Protein AF-A0AAE3SCS1-F1 (afdb_monomer_lite)

Secondary structure (DSSP, 8-state):
-----------------SS------TT-EEEETTEEEEEEEETTEEEEEE---SSS-HHHHHHHHHHHHHHHHS-----

Radius of gyration: 17.71 Å; chains: 1; bounding box: 56×28×44 Å

Foldseek 3Di:
DDDDPPPPPPPPPVQLQAAAADQAPQQHWDDFPNWTWGWHQDPVGIDIDTPDPPPDDPVVVVVSSQNVRCHHRSHRDDD

Structure (mmCIF, N/CA/C/O backbone):
data_AF-A0AAE3SCS1-F1
#
_entry.id  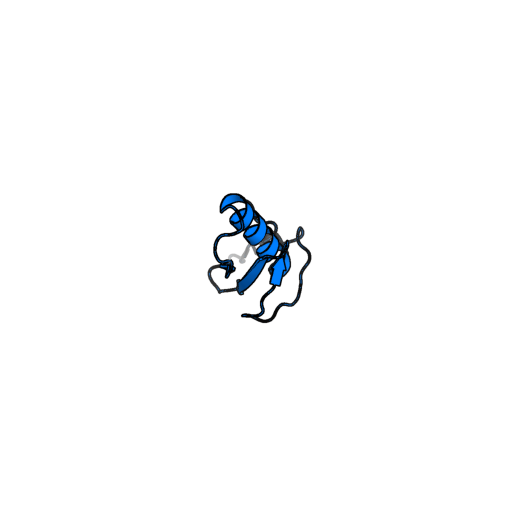 AF-A0AAE3SCS1-F1
#
loop_
_atom_site.group_PDB
_atom_site.id
_atom_site.type_symbol
_atom_site.label_atom_id
_atom_site.label_alt_id
_atom_site.label_comp_id
_atom_site.label_asym_id
_atom_site.label_entity_id
_atom_site.label_seq_id
_atom_site.pdbx_PDB_ins_code
_atom_site.Cartn_x
_atom_site.Cartn_y
_atom_site.Cartn_z
_atom_site.occupancy
_atom_site.B_iso_or_equiv
_atom_site.auth_seq_id
_atom_site.auth_comp_id
_atom_site.auth_asym_id
_atom_site.auth_atom_id
_atom_site.pdbx_PDB_model_num
ATOM 1 N N . MET A 1 1 ? -40.941 15.963 33.087 1.00 39.97 1 MET A N 1
ATOM 2 C CA . MET A 1 1 ? -40.246 14.676 32.859 1.00 39.97 1 MET A CA 1
ATOM 3 C C . MET A 1 1 ? -40.255 14.403 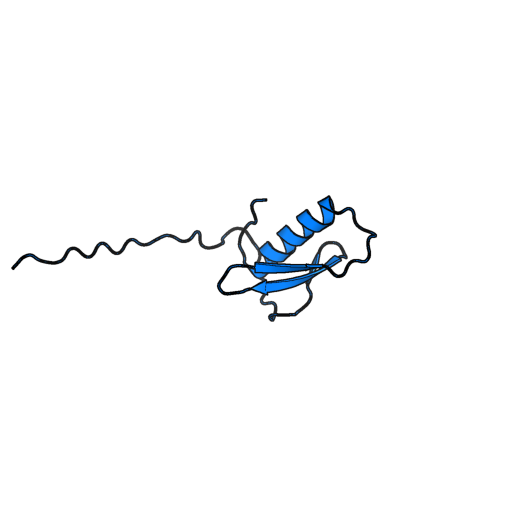31.359 1.00 39.97 1 MET A C 1
ATOM 5 O O . MET A 1 1 ? -41.251 13.898 30.861 1.00 39.97 1 MET A O 1
ATOM 9 N N . LEU A 1 2 ? -39.227 14.829 30.618 1.00 41.25 2 LEU A N 1
ATOM 10 C CA . LEU A 1 2 ? -39.168 14.631 29.165 1.00 41.25 2 LEU A CA 1
ATOM 11 C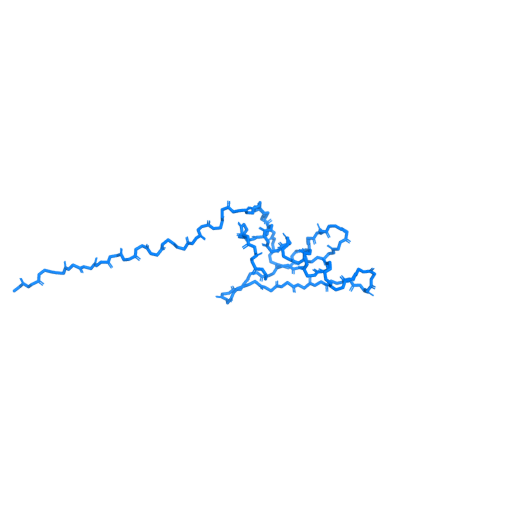 C . LEU A 1 2 ? -38.208 13.472 28.876 1.00 41.25 2 LEU A C 1
ATOM 13 O O . LEU A 1 2 ? -37.030 13.537 29.216 1.00 41.25 2 LEU A O 1
ATOM 17 N N . ARG A 1 3 ? -38.772 12.375 28.365 1.00 43.53 3 ARG A N 1
ATOM 18 C CA . ARG A 1 3 ? -38.091 11.109 28.091 1.00 43.53 3 ARG A CA 1
ATOM 19 C C . ARG A 1 3 ? -37.051 11.282 26.987 1.00 43.53 3 ARG A C 1
ATOM 21 O O . ARG A 1 3 ? -37.359 11.796 25.917 1.00 43.53 3 ARG A O 1
ATOM 28 N N . SER A 1 4 ? -35.850 10.789 27.268 1.00 59.41 4 SER A N 1
ATOM 29 C CA . SER A 1 4 ? -34.748 10.606 26.334 1.00 59.41 4 SER A CA 1
ATOM 30 C C . SER A 1 4 ? -35.188 9.884 25.060 1.00 59.41 4 SER A C 1
ATOM 32 O O . SER A 1 4 ? -35.747 8.791 25.129 1.00 59.41 4 SER A O 1
ATOM 34 N N . ALA A 1 5 ? -34.841 10.446 23.907 1.00 52.75 5 ALA A N 1
ATOM 35 C CA . ALA A 1 5 ? -34.661 9.694 22.673 1.00 52.75 5 ALA A CA 1
ATOM 36 C C . ALA A 1 5 ? -33.171 9.769 22.327 1.00 52.75 5 ALA A C 1
ATOM 38 O O . ALA A 1 5 ? -32.712 10.685 21.649 1.00 52.75 5 ALA A O 1
ATOM 39 N N . PHE A 1 6 ? -32.394 8.843 22.890 1.00 54.94 6 PHE A N 1
ATOM 40 C CA . PHE A 1 6 ? -30.993 8.658 22.528 1.00 54.94 6 PHE A CA 1
ATOM 41 C C . PHE A 1 6 ? -30.989 7.921 21.183 1.00 54.94 6 PHE A C 1
ATOM 43 O O . PHE A 1 6 ? -31.138 6.701 21.137 1.00 54.94 6 PHE A O 1
ATOM 50 N N . LEU A 1 7 ? -30.934 8.673 20.080 1.00 51.78 7 LEU A N 1
ATOM 51 C CA . LEU A 1 7 ? -30.730 8.112 18.747 1.00 51.78 7 LEU A CA 1
ATOM 52 C C . LEU A 1 7 ? -29.350 7.450 18.727 1.00 51.78 7 LEU A C 1
ATOM 54 O O . LEU A 1 7 ? -28.323 8.119 18.628 1.00 51.78 7 LEU A O 1
ATOM 58 N N . VAL A 1 8 ? -29.332 6.124 18.833 1.00 57.09 8 VAL A N 1
ATOM 59 C CA . VAL A 1 8 ? -28.157 5.319 18.508 1.00 57.09 8 VAL A CA 1
ATOM 60 C C . VAL A 1 8 ? -27.988 5.416 16.995 1.00 57.09 8 VAL A C 1
ATOM 62 O O . VAL A 1 8 ? -28.598 4.666 16.238 1.00 57.09 8 VAL A O 1
ATOM 65 N N . ALA A 1 9 ? -27.209 6.397 16.544 1.00 50.66 9 ALA A N 1
ATOM 66 C CA . ALA A 1 9 ? -26.723 6.443 15.178 1.00 50.66 9 ALA A CA 1
ATOM 67 C C . ALA A 1 9 ? -25.776 5.251 14.995 1.00 50.66 9 ALA A C 1
ATOM 69 O O . ALA A 1 9 ? -24.588 5.326 15.304 1.00 50.66 9 ALA A O 1
ATOM 70 N N . THR A 1 10 ? -26.314 4.121 14.537 1.00 50.28 10 THR A N 1
ATOM 71 C CA . THR A 1 10 ? -25.529 3.034 13.956 1.00 50.28 10 THR A CA 1
ATOM 72 C C . THR A 1 10 ? -24.844 3.589 12.717 1.00 50.28 10 THR A C 1
ATOM 74 O O . THR A 1 10 ? -25.375 3.517 11.611 1.00 50.28 10 THR A O 1
ATOM 77 N N . PHE A 1 11 ? -23.668 4.186 12.909 1.00 44.94 11 PHE A N 1
ATOM 78 C CA . PHE A 1 11 ? -22.700 4.347 11.841 1.00 44.94 11 PHE A CA 1
ATOM 79 C C . PHE A 1 11 ? -22.370 2.938 11.367 1.00 44.94 11 PHE A C 1
ATOM 81 O O . PHE A 1 11 ? -21.598 2.215 11.997 1.00 44.94 11 PHE A O 1
ATOM 88 N N . THR A 1 12 ? -22.997 2.530 10.268 1.00 46.16 12 THR A N 1
ATOM 89 C CA . THR A 1 12 ? -22.499 1.459 9.420 1.00 46.16 12 THR A CA 1
ATOM 90 C C . THR A 1 12 ? -21.154 1.937 8.892 1.00 46.16 12 THR A C 1
ATOM 92 O O . THR A 1 12 ? -21.058 2.504 7.805 1.00 46.16 12 THR A O 1
ATOM 95 N N . LEU A 1 13 ? -20.108 1.777 9.708 1.00 51.16 13 LEU A N 1
ATOM 96 C CA . LEU A 1 13 ? -18.749 1.677 9.204 1.00 51.16 13 LEU A CA 1
ATOM 97 C C . LEU A 1 13 ? -18.851 0.654 8.075 1.00 51.16 13 LEU A C 1
ATOM 99 O O . LEU A 1 13 ? -19.395 -0.423 8.343 1.00 51.16 13 LEU A O 1
ATOM 103 N N . PRO A 1 14 ? -18.469 0.981 6.829 1.00 49.09 14 PRO A N 1
ATOM 104 C CA . PRO A 1 14 ? -18.447 -0.012 5.772 1.00 49.09 14 PRO A CA 1
ATOM 105 C C . PRO A 1 14 ? -17.609 -1.165 6.309 1.00 49.09 14 PRO A C 1
ATOM 107 O O . PRO A 1 14 ? -16.396 -1.043 6.467 1.00 49.09 14 PRO A O 1
ATOM 110 N N . ALA A 1 15 ? -18.284 -2.243 6.707 1.00 53.28 15 ALA A N 1
ATOM 111 C CA . ALA A 1 15 ? -17.627 -3.466 7.087 1.00 53.28 15 ALA A CA 1
ATOM 112 C C . ALA A 1 15 ? -16.910 -3.866 5.813 1.00 53.28 15 ALA A C 1
ATOM 114 O O . ALA A 1 15 ? -17.550 -4.125 4.792 1.00 53.28 15 ALA A O 1
ATOM 115 N N . CYS A 1 16 ? -15.595 -3.731 5.855 1.00 60.97 16 CYS A N 1
ATOM 116 C CA . CYS A 1 16 ? -14.679 -4.051 4.791 1.00 60.97 16 CYS A CA 1
ATOM 117 C C . CYS A 1 16 ? -15.036 -5.426 4.223 1.00 60.97 16 CYS A C 1
ATOM 119 O O . CYS A 1 16 ? -14.766 -6.454 4.832 1.00 60.97 16 CYS A O 1
ATOM 121 N N . SER A 1 17 ? -15.780 -5.412 3.119 1.00 54.72 17 SER A N 1
ATOM 122 C CA . SER A 1 17 ? -16.506 -6.565 2.569 1.00 54.72 17 SER A CA 1
ATOM 123 C C . SER A 1 17 ? -15.997 -6.935 1.179 1.00 54.72 17 SER A C 1
ATOM 125 O O . SER A 1 17 ? -16.613 -7.742 0.490 1.00 54.72 17 SER A O 1
ATOM 127 N N . GLY A 1 18 ? -14.870 -6.347 0.764 1.00 54.03 18 GLY A N 1
ATOM 128 C CA . GLY A 1 18 ? -14.323 -6.499 -0.582 1.00 54.03 18 GLY A CA 1
ATOM 129 C C . GLY A 1 18 ? -13.022 -7.299 -0.672 1.00 54.03 18 GLY A C 1
ATOM 130 O O . GLY A 1 18 ? -12.685 -7.749 -1.762 1.00 54.03 18 GLY A O 1
ATOM 131 N N . GLY A 1 19 ? -12.291 -7.497 0.432 1.00 57.03 19 GLY A N 1
ATOM 132 C CA . GLY A 1 19 ? -10.960 -8.118 0.430 1.00 57.03 19 GLY A CA 1
ATOM 133 C C . GLY A 1 19 ? -10.888 -9.448 1.183 1.00 57.03 19 GLY A C 1
ATOM 134 O O . GLY A 1 19 ? -11.564 -9.652 2.190 1.00 57.03 19 GLY A O 1
ATOM 135 N N . ALA A 1 20 ? -10.029 -10.360 0.718 1.00 57.12 20 ALA A N 1
ATOM 136 C CA . ALA A 1 20 ? -9.714 -11.596 1.433 1.00 57.12 20 ALA A CA 1
ATOM 137 C C . ALA A 1 20 ? -8.895 -11.281 2.695 1.00 57.12 20 ALA A C 1
ATOM 139 O O . ALA A 1 20 ? -7.780 -10.796 2.574 1.00 57.12 20 ALA A O 1
ATOM 140 N N . LEU A 1 21 ? -9.411 -11.575 3.889 1.00 56.34 21 LEU A N 1
ATOM 141 C CA . LEU A 1 21 ? -8.680 -11.385 5.145 1.00 56.34 21 LEU A CA 1
ATOM 142 C C . LEU A 1 21 ? -7.676 -12.520 5.364 1.00 56.34 21 LEU A C 1
ATOM 144 O O . LEU A 1 21 ? -8.048 -13.673 5.574 1.00 56.34 21 LEU A O 1
ATOM 148 N N . THR A 1 22 ? -6.395 -12.178 5.370 1.00 61.94 22 THR A N 1
ATOM 149 C CA . THR A 1 22 ? -5.320 -13.041 5.860 1.00 61.94 22 THR A CA 1
ATOM 150 C C . THR A 1 22 ? -4.915 -12.559 7.249 1.00 61.94 22 THR A C 1
ATOM 152 O O . THR A 1 22 ? -4.545 -11.399 7.422 1.00 61.94 22 THR A O 1
ATOM 155 N N . ASN A 1 23 ? -5.032 -13.434 8.255 1.00 59.03 23 ASN A N 1
ATOM 156 C CA . ASN A 1 23 ? -4.548 -13.164 9.611 1.00 59.03 23 ASN A CA 1
ATOM 157 C C . ASN A 1 23 ? -3.019 -13.126 9.573 1.00 59.03 23 ASN A C 1
ATOM 159 O O . ASN A 1 23 ? -2.364 -14.160 9.668 1.00 59.03 23 ASN A O 1
ATOM 163 N N . ILE A 1 24 ? -2.481 -11.932 9.369 1.00 62.75 24 ILE A N 1
ATOM 164 C CA . ILE A 1 24 ? -1.050 -11.667 9.274 1.00 62.75 24 ILE A CA 1
ATOM 165 C C . ILE A 1 24 ? -0.643 -10.998 10.575 1.00 62.75 24 ILE A C 1
ATOM 167 O O . ILE A 1 24 ? -1.259 -10.013 10.999 1.00 62.75 24 ILE A O 1
ATOM 171 N N . MET A 1 25 ? 0.374 -11.538 11.237 1.00 58.88 25 MET A N 1
ATOM 172 C CA . MET A 1 25 ? 0.878 -10.926 12.458 1.00 58.88 25 MET A CA 1
ATOM 173 C C . MET A 1 25 ? 1.451 -9.536 12.143 1.00 58.88 25 MET A C 1
ATOM 175 O O . MET A 1 25 ? 2.093 -9.348 11.109 1.00 58.88 25 MET A O 1
ATOM 179 N N . PRO A 1 26 ? 1.271 -8.530 13.016 1.00 61.00 26 PRO A N 1
ATOM 180 C CA . PRO A 1 26 ? 1.882 -7.223 12.806 1.00 61.00 26 PRO A CA 1
ATOM 181 C C . PRO A 1 26 ? 3.402 -7.346 12.622 1.00 61.00 26 PRO A C 1
ATOM 183 O O . PRO A 1 26 ? 4.105 -7.778 13.533 1.00 61.00 26 PRO A O 1
ATOM 186 N N . GLY A 1 27 ? 3.911 -6.945 11.454 1.00 63.81 27 GLY A N 1
ATOM 187 C CA . GLY A 1 27 ? 5.335 -7.071 11.113 1.00 63.81 27 GLY A CA 1
ATOM 188 C C . GLY A 1 27 ? 5.691 -8.285 10.248 1.00 63.81 27 GLY A C 1
ATOM 189 O O . GLY A 1 27 ? 6.825 -8.378 9.787 1.00 63.81 27 GLY A O 1
ATOM 190 N N . GLU A 1 28 ? 4.745 -9.182 9.986 1.00 73.50 28 GLU A N 1
ATOM 191 C CA . GLU A 1 28 ? 4.917 -10.291 9.052 1.00 73.50 28 GLU A CA 1
ATOM 192 C C . GLU A 1 28 ? 4.864 -9.790 7.599 1.00 73.50 28 GLU A C 1
ATOM 194 O O . GLU A 1 28 ? 4.103 -8.881 7.246 1.00 73.50 28 GLU A O 1
ATOM 199 N N . ALA A 1 29 ? 5.742 -10.347 6.763 1.00 80.50 29 ALA A N 1
ATOM 200 C CA . ALA A 1 29 ? 5.884 -9.948 5.371 1.00 80.50 29 ALA A CA 1
ATOM 201 C C . ALA A 1 29 ? 4.920 -10.736 4.476 1.00 80.50 29 ALA A C 1
ATOM 203 O O . ALA A 1 29 ? 4.829 -11.958 4.551 1.00 80.50 29 ALA A O 1
ATOM 204 N N . ILE A 1 30 ? 4.254 -10.029 3.571 1.00 83.19 30 ILE A N 1
ATOM 205 C CA . ILE A 1 30 ? 3.319 -10.577 2.593 1.00 83.19 30 ILE A CA 1
ATOM 206 C C . ILE A 1 30 ? 3.931 -10.400 1.219 1.00 83.19 30 ILE A C 1
ATOM 208 O O . ILE A 1 30 ? 4.369 -9.307 0.859 1.00 83.19 30 ILE A O 1
ATOM 212 N N . THR A 1 31 ? 3.916 -11.455 0.416 1.00 86.25 31 THR A N 1
ATOM 213 C CA . THR A 1 31 ? 4.360 -11.364 -0.972 1.00 86.25 31 THR A CA 1
ATOM 214 C C . THR A 1 31 ? 3.172 -11.126 -1.900 1.00 86.25 31 THR A C 1
ATOM 216 O O . THR A 1 31 ? 2.239 -11.928 -1.968 1.00 86.25 31 THR A O 1
ATOM 219 N N . VAL A 1 32 ? 3.221 -10.033 -2.658 1.00 85.50 32 VAL A N 1
ATOM 220 C CA . VAL A 1 32 ? 2.263 -9.709 -3.723 1.00 85.50 32 VAL A CA 1
ATOM 221 C C . VAL A 1 32 ? 3.038 -9.559 -5.024 1.00 85.50 32 VAL A C 1
ATOM 223 O O . VAL A 1 32 ? 3.920 -8.713 -5.123 1.00 85.50 32 VAL A O 1
ATOM 226 N N . ASN A 1 33 ? 2.730 -10.393 -6.021 1.00 85.56 33 ASN A N 1
ATOM 227 C CA . ASN A 1 33 ? 3.384 -10.365 -7.338 1.00 85.56 33 ASN A CA 1
ATOM 228 C C . ASN A 1 33 ? 4.928 -10.410 -7.268 1.00 85.56 33 ASN A C 1
ATOM 230 O O . ASN A 1 33 ? 5.615 -9.749 -8.040 1.00 85.56 33 ASN A O 1
ATOM 234 N N . GLY A 1 34 ? 5.480 -11.166 -6.312 1.00 84.06 34 GLY A N 1
ATOM 235 C CA . GLY A 1 34 ? 6.928 -11.278 -6.091 1.00 84.06 34 GLY A CA 1
ATOM 236 C C . GLY A 1 34 ? 7.559 -10.139 -5.279 1.00 84.06 34 GLY A C 1
ATOM 237 O O . GLY A 1 34 ? 8.753 -10.194 -5.007 1.00 84.06 34 GLY A O 1
ATOM 238 N N . ASN A 1 35 ? 6.774 -9.146 -4.854 1.00 86.31 35 ASN A N 1
ATOM 239 C CA . ASN A 1 35 ? 7.214 -8.035 -4.013 1.00 86.31 35 ASN A CA 1
ATOM 240 C C . ASN A 1 35 ? 6.814 -8.280 -2.554 1.00 86.31 35 ASN A C 1
ATOM 242 O O . ASN A 1 35 ? 5.650 -8.569 -2.275 1.00 86.31 35 ASN A O 1
ATOM 246 N N . ALA A 1 36 ? 7.766 -8.162 -1.628 1.00 87.25 36 ALA A N 1
ATOM 247 C CA . ALA A 1 36 ? 7.505 -8.300 -0.198 1.00 87.25 36 ALA A CA 1
ATOM 248 C C . ALA A 1 36 ? 7.064 -6.963 0.416 1.00 87.25 36 ALA A C 1
ATOM 250 O O . ALA A 1 36 ? 7.726 -5.936 0.237 1.00 87.25 36 ALA A O 1
ATOM 251 N N . PHE A 1 37 ? 5.965 -7.002 1.168 1.00 87.31 37 PHE A N 1
ATOM 252 C CA . PHE A 1 37 ? 5.406 -5.866 1.889 1.00 87.31 37 PHE A CA 1
ATOM 253 C C . PHE A 1 37 ? 5.164 -6.223 3.347 1.00 87.31 37 PHE A C 1
ATOM 255 O O . PHE A 1 37 ? 4.595 -7.270 3.639 1.00 87.31 37 PHE A O 1
ATOM 262 N N . THR A 1 38 ? 5.508 -5.323 4.259 1.00 87.56 38 THR A N 1
ATOM 263 C CA . THR A 1 38 ? 4.999 -5.374 5.631 1.00 87.56 38 THR A CA 1
ATOM 264 C C . THR A 1 38 ? 3.800 -4.464 5.741 1.00 87.56 38 THR A C 1
ATOM 266 O O . THR A 1 38 ? 3.857 -3.303 5.329 1.00 87.56 38 THR A O 1
ATOM 269 N N . VAL A 1 39 ? 2.732 -4.964 6.348 1.00 82.38 39 VAL A N 1
ATOM 270 C CA . VAL A 1 39 ? 1.534 -4.173 6.610 1.00 82.38 39 VAL A CA 1
ATOM 271 C C . VAL A 1 39 ? 1.318 -4.108 8.114 1.00 82.38 39 VAL A C 1
ATOM 273 O O . VAL A 1 39 ? 1.271 -5.125 8.801 1.00 82.38 39 VAL A O 1
ATOM 276 N N . LYS A 1 40 ? 1.208 -2.890 8.641 1.00 81.31 40 LYS A N 1
ATOM 277 C CA . LYS A 1 40 ? 0.986 -2.629 10.062 1.00 81.31 40 LYS A CA 1
ATOM 278 C C . LYS A 1 40 ? -0.296 -1.833 10.233 1.00 81.31 40 LYS A C 1
ATOM 280 O O . LYS A 1 40 ? -0.370 -0.676 9.825 1.00 81.31 40 LYS A O 1
ATOM 285 N N . GLN A 1 41 ? -1.290 -2.440 10.873 1.00 75.19 41 GLN A N 1
ATOM 286 C CA . GLN A 1 41 ? -2.462 -1.706 11.336 1.00 75.19 41 GLN A CA 1
ATOM 287 C C . GLN A 1 41 ? -2.097 -0.875 12.571 1.00 75.19 41 GLN A C 1
ATOM 289 O O . GLN A 1 41 ? -1.405 -1.328 13.484 1.00 75.19 41 GLN A O 1
ATOM 294 N N . THR A 1 42 ? -2.554 0.367 12.586 1.00 73.94 42 THR A N 1
ATOM 295 C CA . THR A 1 42 ? -2.404 1.318 13.685 1.00 73.94 42 THR A CA 1
ATOM 296 C C . THR A 1 42 ? -3.767 1.928 13.993 1.00 73.94 42 THR A C 1
ATOM 298 O O . THR A 1 42 ? -4.666 1.906 13.155 1.00 73.94 42 THR A O 1
ATOM 301 N N . ALA A 1 43 ? -3.913 2.566 15.156 1.00 72.50 43 ALA A N 1
ATOM 302 C CA . ALA A 1 43 ? -5.140 3.291 15.502 1.00 72.50 43 ALA A CA 1
ATOM 303 C C . ALA A 1 43 ? -5.494 4.428 14.516 1.00 72.50 43 ALA A C 1
ATOM 305 O O . ALA A 1 43 ? -6.604 4.947 14.549 1.00 72.50 43 ALA A O 1
ATOM 306 N N . ARG A 1 44 ? -4.552 4.835 13.654 1.00 74.31 44 ARG A N 1
ATOM 307 C CA . ARG A 1 44 ? -4.717 5.904 12.660 1.00 74.31 44 ARG A CA 1
ATOM 308 C C . ARG A 1 44 ? -4.903 5.397 11.229 1.00 74.31 44 ARG A C 1
ATOM 310 O O . ARG A 1 44 ? -5.033 6.215 10.326 1.00 74.31 44 ARG A O 1
ATOM 317 N N . GLY A 1 45 ? -4.890 4.083 11.013 1.00 73.56 45 GLY A N 1
ATOM 318 C CA . GLY A 1 45 ? -4.956 3.474 9.686 1.00 73.56 45 GLY A CA 1
ATOM 319 C C . GLY A 1 45 ? -3.841 2.461 9.456 1.00 73.56 45 GLY A C 1
ATOM 320 O O . GLY A 1 45 ? -3.290 1.893 10.400 1.00 73.56 45 GLY A O 1
ATOM 321 N N . VAL A 1 46 ? -3.502 2.228 8.194 1.00 77.00 46 VAL A N 1
ATOM 322 C CA . VAL A 1 46 ? -2.601 1.151 7.771 1.00 77.00 46 VAL A CA 1
ATOM 323 C C . VAL A 1 46 ? -1.302 1.747 7.248 1.00 77.00 46 VAL A C 1
ATOM 325 O O . VAL A 1 46 ? -1.316 2.628 6.394 1.00 77.00 46 VAL A O 1
ATOM 328 N N . THR A 1 47 ? -0.169 1.267 7.750 1.00 82.31 47 THR A N 1
ATOM 329 C CA . THR A 1 47 ? 1.155 1.583 7.207 1.00 82.31 47 THR A CA 1
ATOM 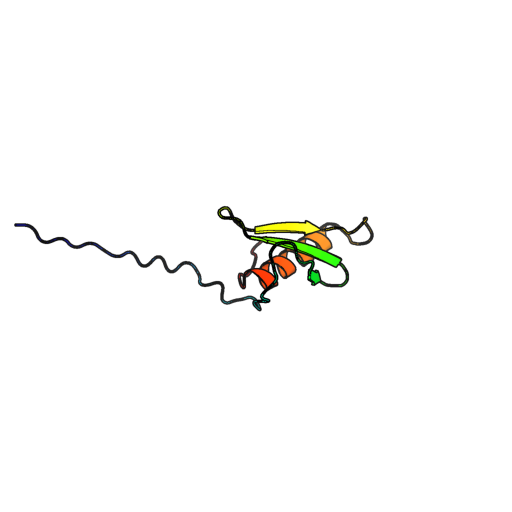330 C C . THR A 1 47 ? 1.646 0.407 6.380 1.00 82.31 47 THR A C 1
ATOM 332 O O . THR A 1 47 ? 1.584 -0.733 6.838 1.00 82.31 47 THR A O 1
ATOM 335 N N . ILE A 1 48 ? 2.143 0.687 5.177 1.00 84.00 48 ILE A N 1
ATOM 336 C CA . ILE A 1 48 ? 2.670 -0.315 4.252 1.00 84.00 48 ILE A CA 1
ATOM 337 C C . ILE A 1 48 ? 4.127 0.029 3.977 1.00 84.00 48 ILE A C 1
ATOM 339 O O . ILE A 1 48 ? 4.440 1.170 3.640 1.00 84.00 48 ILE A O 1
ATOM 343 N N . GLN A 1 49 ? 5.011 -0.951 4.116 1.00 87.00 49 GLN A N 1
ATOM 344 C CA . GLN A 1 49 ? 6.429 -0.807 3.817 1.00 87.00 49 GLN A CA 1
ATOM 345 C C . GLN A 1 49 ? 6.826 -1.830 2.759 1.00 87.00 49 GLN A C 1
ATOM 347 O O . GLN A 1 49 ? 6.553 -3.016 2.911 1.00 87.00 49 GLN A O 1
ATOM 352 N N . ASN A 1 50 ? 7.455 -1.366 1.684 1.00 83.56 50 ASN A N 1
ATOM 353 C CA . ASN A 1 50 ? 8.014 -2.210 0.636 1.00 83.56 50 ASN A CA 1
ATOM 354 C C . ASN A 1 50 ? 9.542 -2.280 0.802 1.00 83.56 50 ASN A C 1
ATOM 356 O O . ASN A 1 50 ? 10.166 -1.270 1.124 1.00 83.56 50 ASN A O 1
ATOM 360 N N . PHE A 1 51 ? 10.126 -3.460 0.588 1.00 79.56 51 PHE A N 1
ATOM 361 C CA . PHE A 1 51 ? 11.582 -3.679 0.655 1.00 79.56 51 PHE A CA 1
ATOM 362 C C . PHE A 1 51 ? 12.215 -3.959 -0.711 1.00 79.56 51 PHE A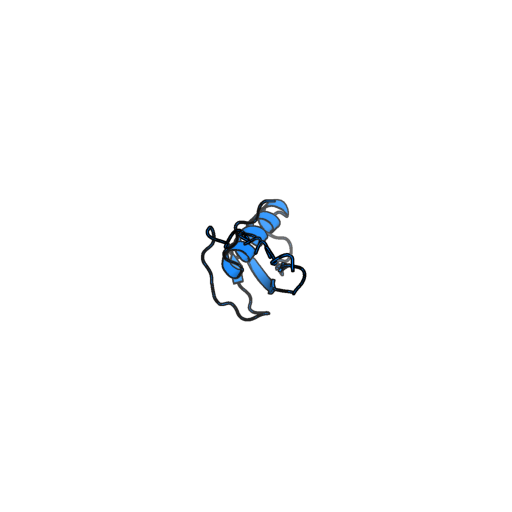 C 1
ATOM 364 O O . PHE A 1 51 ? 13.322 -4.490 -0.791 1.00 79.56 51 PHE A O 1
ATOM 371 N N . GLU A 1 52 ? 11.503 -3.669 -1.796 1.00 78.88 52 GLU A N 1
ATOM 372 C CA . GLU A 1 52 ? 12.022 -3.876 -3.135 1.00 78.88 52 GLU A CA 1
ATOM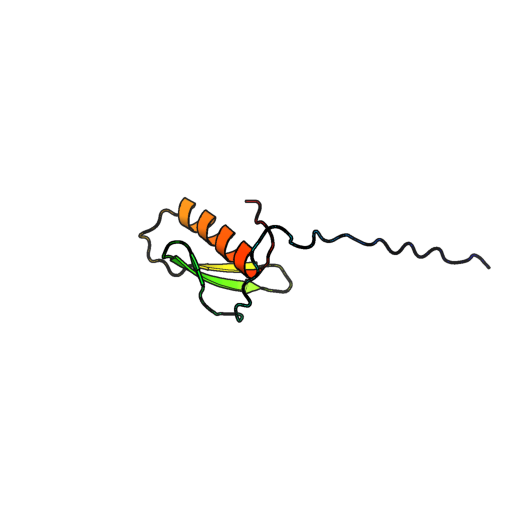 373 C C . GLU A 1 52 ? 13.068 -2.813 -3.484 1.00 78.88 52 GLU A C 1
ATOM 375 O O . GLU A 1 52 ? 12.950 -1.640 -3.132 1.00 78.88 52 GLU A O 1
ATOM 380 N N . THR A 1 53 ? 14.124 -3.239 -4.172 1.00 73.62 53 THR A N 1
ATOM 381 C CA . THR A 1 53 ? 15.316 -2.428 -4.436 1.00 73.62 53 THR A CA 1
ATOM 382 C C . THR A 1 53 ? 15.326 -1.794 -5.833 1.00 73.62 53 THR A C 1
ATOM 384 O O . THR A 1 53 ? 16.389 -1.433 -6.332 1.00 73.62 53 THR A O 1
ATOM 387 N N . GLY A 1 54 ? 14.154 -1.613 -6.460 1.00 76.06 54 GLY A N 1
ATOM 388 C CA . GLY A 1 54 ? 13.993 -0.801 -7.674 1.00 76.06 54 GLY A CA 1
ATOM 389 C C . GLY A 1 54 ? 13.867 -1.576 -8.987 1.00 76.06 54 GLY A C 1
ATOM 390 O O . GLY A 1 54 ? 14.130 -1.013 -10.049 1.00 76.06 54 GLY A O 1
ATOM 391 N N . ARG A 1 55 ? 13.472 -2.854 -8.948 1.00 84.12 55 ARG A N 1
ATOM 392 C CA . ARG A 1 55 ? 13.199 -3.645 -10.164 1.00 84.12 55 ARG A CA 1
ATOM 393 C C . ARG A 1 55 ? 11.777 -3.399 -10.686 1.00 84.12 55 ARG A C 1
ATOM 395 O O . ARG A 1 55 ? 11.536 -3.545 -11.883 1.00 84.12 55 ARG A O 1
ATOM 402 N N . THR A 1 56 ? 10.851 -3.000 -9.821 1.00 86.88 56 THR A N 1
ATOM 403 C CA . THR A 1 56 ? 9.439 -2.791 -10.141 1.00 86.88 56 THR A CA 1
ATOM 404 C C . THR A 1 56 ? 9.145 -1.293 -10.283 1.00 86.88 56 THR A C 1
ATOM 406 O O . THR A 1 56 ? 9.537 -0.504 -9.422 1.00 86.88 56 THR A O 1
ATOM 409 N N . PRO A 1 57 ? 8.421 -0.863 -11.334 1.00 88.44 57 PRO A N 1
ATOM 410 C CA . PRO A 1 57 ? 8.009 0.528 -11.485 1.00 88.44 57 PRO A CA 1
ATOM 411 C C . PRO A 1 57 ? 7.204 1.042 -10.273 1.00 88.44 57 PRO A C 1
ATOM 413 O O . PRO A 1 57 ? 6.348 0.311 -9.762 1.00 88.44 57 PRO A O 1
ATOM 416 N N . PRO A 1 58 ? 7.369 2.314 -9.858 1.00 84.56 58 PRO A N 1
ATOM 417 C CA . PRO A 1 58 ? 6.661 2.871 -8.700 1.00 84.56 58 PRO A CA 1
ATOM 418 C C . PRO A 1 58 ? 5.134 2.752 -8.776 1.00 84.56 58 PRO A C 1
ATOM 420 O O . PRO A 1 58 ? 4.481 2.478 -7.774 1.00 84.56 58 PRO A O 1
ATOM 423 N N . THR A 1 59 ? 4.553 2.896 -9.969 1.00 87.44 59 THR A N 1
ATOM 424 C CA . THR A 1 59 ? 3.104 2.758 -10.186 1.00 87.44 59 THR A CA 1
ATOM 425 C C . THR A 1 59 ? 2.606 1.343 -9.887 1.00 87.44 59 THR A C 1
ATOM 427 O O . THR A 1 59 ? 1.568 1.173 -9.251 1.00 87.44 59 THR A O 1
ATOM 430 N N . GLN A 1 60 ? 3.373 0.319 -10.271 1.00 88.19 60 GLN A N 1
ATOM 431 C CA . GLN A 1 60 ? 3.070 -1.069 -9.923 1.00 88.19 60 GLN A CA 1
ATOM 432 C C . GLN A 1 60 ? 3.283 -1.341 -8.432 1.00 88.19 60 GLN A C 1
ATOM 434 O O . GLN A 1 60 ? 2.499 -2.077 -7.837 1.00 88.19 60 GLN A O 1
ATOM 439 N N . LEU A 1 61 ? 4.302 -0.744 -7.805 1.00 85.38 61 LEU A N 1
ATOM 440 C CA . LEU A 1 61 ? 4.521 -0.876 -6.361 1.00 85.38 61 LEU A CA 1
ATOM 441 C C . LEU A 1 61 ? 3.354 -0.305 -5.549 1.00 85.38 61 LEU A C 1
ATOM 443 O O . LEU A 1 61 ? 2.933 -0.939 -4.585 1.00 85.38 61 LEU A O 1
ATOM 447 N N . ILE A 1 62 ? 2.790 0.831 -5.967 1.00 87.06 62 ILE A N 1
ATOM 448 C CA . ILE A 1 62 ? 1.608 1.435 -5.332 1.00 87.06 62 ILE A CA 1
ATOM 449 C C . ILE A 1 62 ? 0.380 0.529 -5.490 1.00 87.06 62 ILE A C 1
ATOM 451 O O . ILE A 1 62 ? -0.308 0.260 -4.507 1.00 87.06 62 ILE A O 1
ATOM 455 N N . ALA A 1 63 ? 0.136 -0.011 -6.688 1.00 88.38 63 ALA A N 1
ATOM 456 C CA . ALA A 1 63 ? -0.970 -0.945 -6.913 1.00 88.38 63 ALA A CA 1
ATOM 457 C C . ALA A 1 63 ? -0.826 -2.230 -6.071 1.00 88.38 63 ALA A C 1
ATOM 459 O O . ALA A 1 63 ? -1.777 -2.681 -5.433 1.00 88.38 63 ALA A O 1
ATOM 460 N N . ASN A 1 64 ? 0.384 -2.793 -6.005 1.00 88.56 64 ASN A N 1
ATOM 461 C CA . ASN A 1 64 ? 0.684 -3.970 -5.188 1.00 88.56 64 ASN A CA 1
ATOM 462 C C . ASN A 1 64 ? 0.545 -3.688 -3.683 1.00 88.56 64 ASN A C 1
ATOM 464 O O . ASN A 1 64 ? 0.079 -4.555 -2.944 1.00 88.56 64 ASN A O 1
ATOM 468 N N . ALA A 1 65 ? 0.918 -2.486 -3.233 1.00 84.81 65 ALA A N 1
ATOM 469 C CA . ALA A 1 65 ? 0.709 -2.044 -1.859 1.00 84.81 65 ALA A CA 1
ATOM 470 C C . ALA A 1 65 ? -0.789 -1.976 -1.523 1.00 84.81 65 ALA A C 1
ATOM 472 O O . ALA A 1 65 ? -1.190 -2.492 -0.483 1.00 84.81 65 ALA A O 1
ATOM 473 N N . GLY A 1 66 ? -1.619 -1.438 -2.424 1.00 85.81 66 GLY A N 1
ATOM 474 C CA . GLY A 1 66 ? -3.080 -1.467 -2.295 1.00 85.81 66 GLY A CA 1
ATOM 475 C C . GLY A 1 66 ? -3.587 -2.885 -2.040 1.00 85.81 66 GLY A C 1
ATOM 476 O O . GLY A 1 66 ? -4.139 -3.150 -0.978 1.00 85.81 66 GLY A O 1
ATOM 477 N N . LEU A 1 67 ? -3.262 -3.827 -2.931 1.00 86.75 67 LEU A N 1
ATOM 478 C CA . LEU A 1 67 ? -3.633 -5.242 -2.788 1.00 86.75 67 LEU A CA 1
ATOM 479 C C . LEU A 1 67 ? -3.141 -5.872 -1.474 1.00 86.75 67 LEU A C 1
ATOM 481 O O . LEU A 1 67 ? -3.848 -6.679 -0.872 1.00 86.75 67 LEU A O 1
ATOM 485 N N . ALA A 1 68 ? -1.934 -5.529 -1.015 1.00 85.31 68 ALA A N 1
ATOM 486 C CA . ALA A 1 68 ? -1.413 -6.010 0.264 1.00 85.31 68 ALA A CA 1
ATOM 487 C C . ALA A 1 68 ? -2.254 -5.499 1.447 1.00 85.31 68 ALA A C 1
ATOM 489 O O . ALA A 1 68 ? -2.568 -6.266 2.357 1.00 85.31 68 ALA A O 1
ATOM 490 N N . ALA A 1 69 ? -2.663 -4.229 1.423 1.00 81.00 69 ALA A N 1
ATOM 491 C CA . ALA A 1 69 ? -3.555 -3.673 2.433 1.00 81.00 69 ALA A CA 1
ATOM 492 C C . ALA A 1 69 ? -4.950 -4.304 2.381 1.00 81.00 69 ALA A C 1
ATOM 494 O O . ALA A 1 69 ? -5.480 -4.644 3.440 1.00 81.00 69 ALA A O 1
ATOM 495 N N . GLU A 1 70 ? -5.518 -4.545 1.197 1.00 83.75 70 GLU A N 1
ATOM 496 C CA . GLU A 1 70 ? -6.809 -5.239 1.065 1.00 83.75 70 GLU A CA 1
ATOM 497 C C . GLU A 1 70 ? -6.760 -6.642 1.673 1.00 83.75 70 GLU A C 1
ATOM 499 O O . GLU A 1 70 ? -7.682 -7.044 2.381 1.00 83.75 70 GLU A O 1
ATOM 504 N N . ARG A 1 71 ? -5.652 -7.366 1.470 1.00 81.38 71 ARG A N 1
ATOM 505 C CA . ARG A 1 71 ? -5.458 -8.713 2.027 1.00 81.38 71 ARG A CA 1
ATOM 506 C C . ARG A 1 71 ? -5.356 -8.746 3.553 1.00 81.38 71 ARG A C 1
ATOM 508 O O . ARG A 1 71 ? -5.671 -9.750 4.184 1.00 81.38 71 ARG A O 1
ATOM 515 N N . VAL A 1 72 ? -4.874 -7.669 4.161 1.00 79.00 72 VAL A N 1
ATOM 516 C CA . VAL A 1 72 ? -4.672 -7.587 5.621 1.00 79.00 72 VAL A CA 1
ATOM 517 C C . VAL A 1 72 ? -5.900 -7.032 6.321 1.00 79.00 72 VAL A C 1
ATOM 519 O O . VAL A 1 72 ? -6.203 -7.394 7.452 1.00 79.00 72 VAL A O 1
ATOM 522 N N . THR A 1 73 ? -6.585 -6.099 5.673 1.00 77.00 73 THR A N 1
ATOM 523 C CA . THR A 1 73 ? -7.675 -5.329 6.280 1.00 77.00 73 THR A CA 1
ATOM 524 C C . THR A 1 73 ? -9.051 -5.829 5.865 1.00 77.00 73 THR A C 1
ATOM 526 O O . THR A 1 73 ? -10.033 -5.503 6.523 1.00 77.00 73 THR A O 1
ATOM 529 N N . GLY A 1 74 ? -9.140 -6.591 4.770 1.00 76.38 74 GLY A N 1
ATOM 530 C CA . GLY A 1 74 ? -10.402 -6.947 4.122 1.00 76.38 74 GLY A CA 1
ATOM 531 C C . GLY A 1 74 ? -11.075 -5.767 3.415 1.00 76.38 74 GLY A C 1
ATOM 532 O O . GLY A 1 74 ? -12.170 -5.912 2.867 1.00 76.38 74 GLY A O 1
ATOM 533 N N . CYS A 1 75 ? -10.467 -4.577 3.456 1.00 75.25 75 CYS A N 1
ATOM 534 C CA . CYS A 1 75 ? -11.031 -3.335 2.942 1.00 75.25 75 CYS A CA 1
ATOM 535 C C . CYS A 1 75 ? -10.506 -3.085 1.542 1.00 75.25 75 CYS A C 1
ATOM 537 O O . CYS A 1 75 ? -9.295 -3.078 1.363 1.00 75.25 75 CYS A O 1
ATOM 539 N N . THR A 1 76 ? -11.387 -2.809 0.585 1.00 78.88 76 THR A N 1
ATOM 540 C CA . THR A 1 76 ? -10.965 -2.306 -0.726 1.00 78.88 76 THR A CA 1
ATOM 541 C C . THR A 1 76 ? -10.285 -0.950 -0.560 1.00 78.88 76 THR A C 1
ATOM 543 O O . THR A 1 76 ? -10.815 -0.068 0.122 1.00 78.88 76 THR A O 1
ATOM 546 N N . VAL A 1 77 ? -9.116 -0.775 -1.172 1.00 71.69 77 VAL A N 1
ATOM 547 C CA . VAL A 1 77 ? -8.364 0.483 -1.122 1.00 71.69 77 VAL A CA 1
ATOM 548 C C . VAL A 1 77 ? -8.713 1.306 -2.358 1.00 71.69 77 VAL A C 1
ATOM 550 O O . VAL A 1 77 ? -8.362 0.944 -3.475 1.00 71.69 77 VAL A O 1
ATOM 553 N N . THR A 1 78 ? -9.390 2.437 -2.163 1.00 64.25 78 THR A N 1
ATOM 554 C CA . THR A 1 78 ? -9.594 3.439 -3.219 1.00 64.25 78 THR A CA 1
ATOM 555 C C . THR A 1 78 ? -8.424 4.420 -3.214 1.00 64.25 78 THR A C 1
ATOM 557 O O . THR A 1 78 ? -8.272 5.183 -2.259 1.00 64.25 78 THR A O 1
ATOM 560 N N . SER A 1 79 ? -7.590 4.358 -4.251 1.00 55.47 79 SER A N 1
ATOM 561 C CA . SER A 1 79 ? -6.459 5.262 -4.510 1.00 55.47 79 SER A CA 1
ATOM 562 C C . SER A 1 79 ? -6.847 6.444 -5.384 1.00 55.47 79 SER A C 1
ATOM 564 O O . SER A 1 79 ? -7.560 6.182 -6.380 1.00 55.47 79 SER A O 1
#

Sequence (79 aa):
MLRSAFLVATFTLPACSGGALTNIMPGEAITVNGNAFTVKQTARGVTIQNFETGRTPPTQLIANAGLAAERVTGCTVTS

pLDDT: mean 71.8, std 14.5, range [39.97, 88.56]